Protein AF-A0A821C4Y1-F1 (afdb_monomer_lite)

Sequence (99 aa):
MIYSVDKRVKSLLVFIGVVIIFILVTLALAAATLSVVVNLLKNTTTHNLFLGSQYAESIKISDVMMHLNELQNIATNANGTRAINTLGFNRTLDYINNY

Secondary structure (DSSP, 8-state):
------HHHHHHHHHHHHHHHHHHHHHHHHHHHHHHHHHHHHHHSS-------HHHHS--HHHHHHHHHHHHHHHHTTTT---TTSHHHHHHHHHHHT-

Foldseek 3Di:
DDDDDDPVNVVVVVVVVVVVVVVVVVVVVVVVVVVVVVVVVVVVPDDPPPPDDVVVVPDDVVVVVVLVVVLQVLCVVFVNDCDPPGSSVVVNVVVVVVD

Radius of gyration: 29.31 Å; chains: 1; bounding box: 67×34×73 Å

pLDDT: mean 84.79, std 15.81, range [41.59, 98.25]

Structure (mmCIF, N/CA/C/O backbone):
data_AF-A0A821C4Y1-F1
#
_entry.id   AF-A0A821C4Y1-F1
#
loop_
_atom_site.group_PDB
_atom_site.id
_atom_site.type_symbol
_atom_site.label_atom_id
_atom_site.label_alt_id
_atom_site.label_comp_id
_atom_site.label_asym_id
_atom_site.label_entity_id
_atom_site.label_seq_id
_atom_site.pdbx_PDB_ins_code
_atom_site.Cartn_x
_atom_site.Cartn_y
_atom_site.Cartn_z
_atom_site.occupancy
_atom_site.B_iso_or_equiv
_atom_site.auth_seq_id
_atom_site.auth_comp_id
_atom_site.auth_asym_id
_atom_site.auth_atom_id
_atom_site.pdbx_PDB_model_num
ATOM 1 N N . MET A 1 1 ? 43.976 2.381 -52.271 1.00 41.59 1 MET A N 1
ATOM 2 C CA . MET A 1 1 ? 43.733 1.014 -51.763 1.00 41.59 1 MET A CA 1
ATOM 3 C C . MET A 1 1 ? 42.499 1.077 -50.870 1.00 41.59 1 MET A C 1
ATOM 5 O O . MET A 1 1 ? 42.584 1.600 -49.769 1.00 41.59 1 MET A O 1
ATOM 9 N N . ILE A 1 2 ? 41.325 0.716 -51.396 1.00 48.59 2 ILE A N 1
ATOM 10 C CA . ILE A 1 2 ? 40.050 0.831 -50.667 1.00 48.59 2 ILE A CA 1
ATOM 11 C C . ILE A 1 2 ? 39.914 -0.427 -49.805 1.00 48.59 2 ILE A C 1
ATOM 13 O O . ILE A 1 2 ? 39.793 -1.527 -50.339 1.00 48.59 2 ILE A O 1
ATOM 17 N N . TYR A 1 3 ? 39.996 -0.276 -48.483 1.00 61.09 3 TYR A N 1
ATOM 18 C CA . TYR A 1 3 ? 39.815 -1.382 -47.544 1.00 61.09 3 TYR A CA 1
ATOM 19 C C . TYR A 1 3 ? 38.367 -1.883 -47.613 1.00 61.09 3 TYR A C 1
ATOM 21 O O . TYR A 1 3 ? 37.439 -1.219 -47.150 1.00 61.09 3 TYR A O 1
ATOM 29 N N . SER A 1 4 ? 38.167 -3.067 -48.193 1.00 67.88 4 SER A N 1
ATOM 30 C CA . SER A 1 4 ? 36.899 -3.787 -48.090 1.00 67.88 4 SER A CA 1
ATOM 31 C C . SER A 1 4 ? 36.828 -4.425 -46.705 1.00 67.88 4 SER A C 1
ATOM 33 O O . SER A 1 4 ? 37.515 -5.404 -46.422 1.00 67.88 4 SER A O 1
ATOM 35 N N 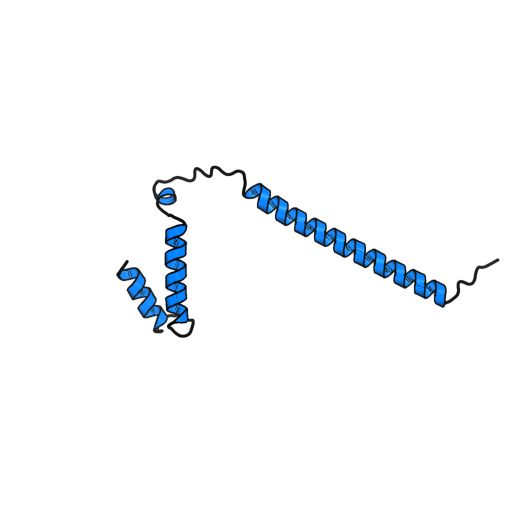. VAL A 1 5 ? 36.052 -3.822 -45.807 1.00 70.56 5 VAL A N 1
ATOM 36 C CA . VAL A 1 5 ? 35.833 -4.363 -44.461 1.00 70.56 5 VAL A CA 1
ATOM 37 C C . VAL A 1 5 ? 34.891 -5.563 -44.558 1.00 70.56 5 VAL A C 1
ATOM 39 O O . VAL A 1 5 ? 33.766 -5.429 -45.051 1.00 70.56 5 VAL A O 1
ATOM 42 N N . ASP A 1 6 ? 35.347 -6.716 -44.066 1.00 83.31 6 ASP A N 1
ATOM 43 C CA . ASP A 1 6 ? 34.592 -7.970 -44.032 1.00 83.31 6 ASP A CA 1
ATOM 44 C C . ASP A 1 6 ? 33.237 -7.782 -43.319 1.00 83.31 6 ASP A C 1
ATOM 46 O O . ASP A 1 6 ? 33.123 -7.083 -42.305 1.00 83.31 6 ASP A O 1
ATOM 50 N N . LYS A 1 7 ? 32.187 -8.423 -43.841 1.00 79.69 7 LYS A N 1
ATOM 51 C CA . LYS A 1 7 ? 30.829 -8.405 -43.277 1.00 79.69 7 LYS A CA 1
ATOM 52 C C . LYS A 1 7 ? 30.815 -8.833 -41.802 1.00 79.69 7 LYS A C 1
ATOM 54 O O . LYS A 1 7 ? 30.027 -8.294 -41.024 1.00 79.69 7 LYS A O 1
ATOM 59 N N . ARG A 1 8 ? 31.714 -9.739 -41.401 1.00 81.06 8 ARG A N 1
ATOM 60 C CA . ARG A 1 8 ? 31.886 -10.171 -40.003 1.00 81.06 8 ARG A CA 1
ATOM 61 C C . ARG A 1 8 ? 32.404 -9.045 -39.107 1.00 81.06 8 ARG A C 1
ATOM 63 O O . ARG A 1 8 ? 31.893 -8.857 -38.007 1.00 81.06 8 ARG A O 1
ATOM 70 N N . VAL A 1 9 ? 33.350 -8.247 -39.602 1.00 84.88 9 VAL A N 1
ATOM 71 C CA . VAL A 1 9 ? 33.922 -7.104 -38.871 1.00 84.88 9 VAL A CA 1
ATOM 72 C C . VAL A 1 9 ? 32.892 -5.981 -38.724 1.00 84.88 9 VAL A C 1
ATOM 74 O O . VAL A 1 9 ? 32.754 -5.413 -37.644 1.00 84.88 9 VAL A O 1
ATOM 77 N N . LYS A 1 10 ? 32.090 -5.711 -39.764 1.00 84.38 10 LYS A N 1
ATOM 78 C CA . LYS A 1 10 ? 30.985 -4.735 -39.683 1.00 84.38 10 LYS A CA 1
ATOM 79 C C . LYS A 1 10 ? 29.943 -5.130 -38.633 1.00 84.38 10 LYS A C 1
ATOM 81 O O . LYS A 1 10 ? 29.518 -4.287 -37.851 1.00 84.38 10 LYS A O 1
ATOM 86 N N . SER A 1 11 ? 29.570 -6.410 -38.585 1.00 84.00 11 SER A N 1
ATOM 87 C CA . SER A 1 11 ? 28.625 -6.924 -37.585 1.00 84.00 11 SER A CA 1
ATOM 88 C C . SER A 1 11 ? 29.172 -6.825 -36.157 1.00 84.00 11 SER A C 1
ATOM 90 O O . SER A 1 11 ? 28.419 -6.500 -35.241 1.00 84.00 11 SER A O 1
ATOM 92 N N . LEU A 1 12 ? 30.472 -7.073 -35.964 1.00 88.38 12 LEU A N 1
ATOM 93 C CA . LEU A 1 12 ? 31.133 -6.953 -34.663 1.00 88.38 12 LEU A CA 1
ATOM 94 C C . LEU A 1 12 ? 31.109 -5.505 -34.148 1.00 88.38 12 LEU A C 1
ATOM 96 O O . LEU A 1 12 ? 30.778 -5.267 -32.990 1.00 88.38 12 LEU A O 1
ATOM 100 N N . LEU A 1 13 ? 31.409 -4.534 -35.015 1.00 88.31 13 LEU A N 1
ATOM 101 C CA . LEU A 1 13 ? 31.411 -3.113 -34.653 1.00 88.31 13 LEU A CA 1
ATOM 102 C C . LEU A 1 13 ? 30.018 -2.610 -34.256 1.00 88.31 13 LEU A C 1
ATOM 104 O O . LEU A 1 13 ? 29.894 -1.865 -33.286 1.00 88.31 13 LEU A O 1
ATOM 108 N N . VAL A 1 14 ? 28.968 -3.051 -34.957 1.00 89.69 14 VAL A N 1
ATOM 109 C CA . VAL A 1 14 ? 27.579 -2.717 -34.599 1.00 89.69 14 VAL A CA 1
ATOM 110 C C . VAL A 1 14 ? 27.219 -3.293 -33.231 1.00 89.69 14 VAL A C 1
ATOM 112 O O . VAL A 1 14 ? 26.662 -2.583 -32.399 1.00 89.69 14 V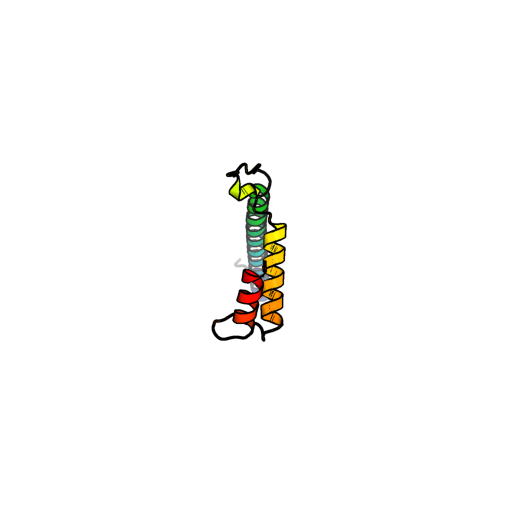AL A O 1
ATOM 115 N N . PHE A 1 15 ? 27.580 -4.550 -32.968 1.00 92.06 15 PHE A N 1
ATOM 116 C CA . PHE A 1 15 ? 27.314 -5.187 -31.680 1.00 92.06 15 PHE A CA 1
ATOM 117 C C . PHE A 1 15 ? 28.010 -4.457 -30.523 1.00 92.06 15 PHE A C 1
ATOM 119 O O . PHE A 1 15 ? 27.369 -4.133 -29.525 1.00 92.06 15 PHE A O 1
ATOM 126 N N . ILE A 1 16 ? 29.294 -4.122 -30.685 1.00 92.69 16 ILE A N 1
ATOM 127 C CA . ILE A 1 16 ? 30.055 -3.343 -29.698 1.00 92.69 16 ILE A CA 1
ATOM 128 C C . ILE A 1 16 ? 29.389 -1.983 -29.457 1.00 92.69 16 ILE A C 1
ATOM 130 O O . ILE A 1 16 ? 29.214 -1.582 -28.308 1.00 92.69 16 ILE A O 1
ATOM 134 N N . GLY A 1 17 ? 28.960 -1.299 -30.522 1.00 92.81 17 GLY A N 1
ATOM 135 C CA . GLY A 1 17 ? 28.256 -0.022 -30.413 1.00 92.81 17 GLY A CA 1
ATOM 136 C C . GLY A 1 17 ? 26.971 -0.120 -29.587 1.00 92.81 17 GLY A C 1
ATOM 137 O O . GLY A 1 17 ? 26.748 0.700 -28.699 1.00 92.81 17 GLY A O 1
ATOM 138 N N . VAL A 1 18 ? 26.156 -1.152 -29.820 1.00 94.38 18 VAL A N 1
ATOM 139 C CA . VAL A 1 18 ? 24.911 -1.375 -29.065 1.00 94.38 18 VAL A CA 1
ATOM 140 C C . VAL A 1 18 ? 25.195 -1.655 -27.590 1.00 94.38 18 VAL A C 1
ATOM 142 O O . VAL A 1 18 ? 24.531 -1.083 -26.727 1.00 94.38 18 VAL A O 1
ATOM 145 N N . VAL A 1 19 ? 26.202 -2.478 -27.285 1.00 95.81 19 VAL A N 1
ATOM 146 C CA . VAL A 1 19 ? 26.590 -2.786 -25.898 1.00 95.81 19 VAL A CA 1
ATOM 147 C C . VAL A 1 19 ? 27.041 -1.524 -25.160 1.00 95.81 19 VAL A C 1
ATOM 149 O O . VAL A 1 19 ? 26.607 -1.289 -24.034 1.00 95.81 19 VAL A O 1
ATOM 152 N N . ILE A 1 20 ? 27.849 -0.675 -25.801 1.00 95.81 20 ILE A N 1
ATOM 153 C CA . ILE A 1 20 ? 28.307 0.591 -25.210 1.00 95.81 20 ILE A CA 1
ATOM 154 C C . ILE A 1 20 ? 27.121 1.514 -24.910 1.00 95.81 20 ILE A C 1
ATOM 156 O O . ILE A 1 20 ? 27.038 2.063 -23.812 1.00 95.81 20 ILE A O 1
ATOM 160 N N . ILE A 1 21 ? 26.180 1.657 -25.848 1.00 96.00 21 ILE A N 1
ATOM 161 C CA . ILE A 1 21 ? 24.981 2.483 -25.646 1.00 96.00 21 ILE A CA 1
ATOM 162 C C . ILE A 1 21 ? 24.161 1.960 -24.463 1.00 96.00 21 ILE A C 1
ATOM 164 O O . ILE A 1 21 ? 23.734 2.746 -23.620 1.00 96.00 21 ILE A O 1
ATOM 168 N N . PHE A 1 22 ? 23.978 0.642 -24.361 1.00 95.50 22 PHE A N 1
ATOM 169 C CA . PHE A 1 22 ? 23.211 0.042 -23.272 1.00 95.50 22 PHE A CA 1
ATOM 170 C C . PHE A 1 22 ? 23.846 0.325 -21.904 1.00 95.50 22 PHE A C 1
ATOM 172 O O . PHE A 1 22 ? 23.152 0.742 -20.979 1.00 95.50 22 PHE A O 1
ATOM 179 N N . ILE A 1 23 ? 25.175 0.196 -21.803 1.00 96.38 23 ILE A N 1
ATOM 180 C CA . ILE A 1 23 ? 25.934 0.513 -20.583 1.00 96.38 23 ILE A CA 1
ATOM 181 C C . ILE A 1 23 ? 25.760 1.988 -20.198 1.00 96.38 23 ILE A C 1
ATOM 183 O O . ILE A 1 23 ? 25.502 2.288 -19.031 1.00 96.38 23 ILE A O 1
ATOM 187 N N . LEU A 1 24 ? 25.856 2.909 -21.163 1.00 95.94 24 LEU A N 1
ATOM 188 C CA . LEU A 1 24 ? 25.684 4.342 -20.907 1.00 95.94 24 LEU A CA 1
ATOM 189 C C 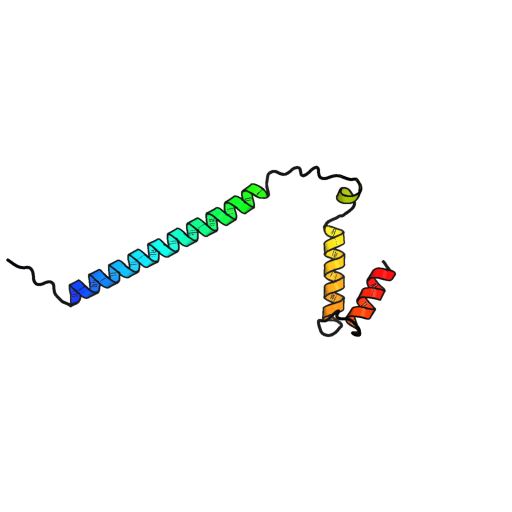. LEU A 1 24 ? 24.275 4.671 -20.397 1.00 95.94 24 LEU A C 1
ATOM 191 O O . LEU A 1 24 ? 24.134 5.445 -19.451 1.00 95.94 24 LEU A O 1
ATOM 195 N N . VAL A 1 25 ? 23.241 4.053 -20.976 1.00 96.31 25 VAL A N 1
ATOM 196 C CA . VAL A 1 25 ? 21.850 4.236 -20.537 1.00 96.31 25 VAL A CA 1
ATOM 197 C C . VAL A 1 25 ? 21.652 3.717 -19.114 1.00 96.31 25 VAL A C 1
ATOM 199 O O . VAL A 1 25 ? 21.082 4.422 -18.281 1.00 96.31 25 VAL A O 1
ATOM 202 N N . THR A 1 26 ? 22.147 2.515 -18.804 1.00 95.00 26 THR A N 1
ATOM 203 C CA . THR A 1 26 ? 22.030 1.948 -17.453 1.00 95.00 26 THR A CA 1
ATOM 204 C C . THR A 1 26 ? 22.760 2.805 -16.420 1.00 95.00 26 THR A C 1
ATOM 206 O O . THR A 1 26 ? 22.219 3.055 -15.344 1.00 95.00 26 THR A O 1
ATOM 209 N N . LEU A 1 27 ? 23.953 3.309 -16.750 1.00 95.12 27 LEU A N 1
ATOM 210 C CA . LEU A 1 27 ? 24.730 4.162 -15.853 1.00 95.12 27 LEU A CA 1
ATOM 211 C C . LEU A 1 27 ? 24.032 5.502 -15.584 1.00 95.12 27 LEU A C 1
ATOM 213 O O . LEU A 1 27 ? 23.941 5.923 -14.430 1.00 95.12 27 LEU A O 1
ATOM 217 N N . ALA A 1 28 ? 23.498 6.150 -16.624 1.00 95.50 28 ALA A N 1
ATOM 218 C CA . ALA A 1 28 ? 22.754 7.399 -16.485 1.00 95.50 28 ALA A CA 1
ATOM 219 C C . ALA A 1 28 ? 21.490 7.216 -15.631 1.00 95.50 28 ALA A C 1
ATOM 221 O O . ALA A 1 28 ? 21.211 8.032 -14.751 1.00 95.50 28 ALA A O 1
ATOM 222 N N . LEU A 1 29 ? 20.757 6.117 -15.844 1.00 93.19 29 LEU A N 1
ATOM 223 C CA . LEU A 1 29 ? 19.565 5.799 -15.063 1.00 93.19 29 LEU A CA 1
ATOM 224 C C . LEU A 1 29 ? 19.910 5.525 -13.593 1.00 93.19 29 LEU A C 1
ATOM 226 O O . LEU A 1 29 ? 19.267 6.080 -12.703 1.00 93.19 29 LEU A O 1
ATOM 230 N N . ALA A 1 30 ? 20.959 4.741 -13.329 1.00 93.25 30 ALA A N 1
ATOM 231 C CA . ALA A 1 30 ? 21.435 4.476 -11.974 1.00 93.25 30 ALA A CA 1
ATOM 232 C C . ALA A 1 30 ? 21.831 5.776 -11.252 1.00 93.25 30 ALA A C 1
ATOM 234 O O . ALA A 1 30 ? 21.380 6.020 -10.132 1.00 93.25 30 ALA A O 1
ATOM 235 N N . ALA A 1 31 ? 22.588 6.659 -11.912 1.00 93.00 31 ALA A N 1
ATOM 236 C CA . ALA A 1 31 ? 22.967 7.958 -11.359 1.00 93.00 31 ALA A CA 1
ATOM 237 C C . ALA A 1 31 ? 21.748 8.848 -11.055 1.00 93.00 31 ALA A C 1
ATOM 239 O O . ALA A 1 31 ? 21.688 9.460 -9.987 1.00 93.00 31 ALA A O 1
ATOM 240 N N . ALA A 1 32 ? 20.750 8.880 -11.946 1.00 91.88 32 ALA A N 1
ATOM 241 C CA . ALA A 1 32 ? 19.511 9.623 -11.724 1.00 91.88 32 ALA A CA 1
ATOM 242 C C . ALA A 1 32 ? 18.728 9.078 -10.519 1.00 91.88 32 ALA A C 1
ATOM 244 O O . ALA A 1 32 ? 18.323 9.849 -9.648 1.00 91.88 32 ALA A O 1
ATOM 245 N N . THR A 1 33 ? 18.572 7.753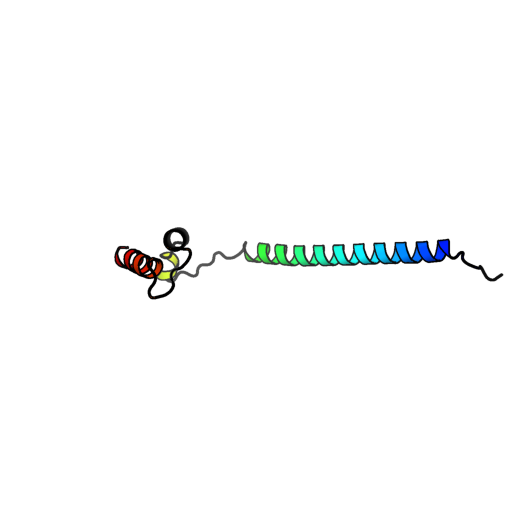 -10.412 1.00 91.06 33 THR A N 1
ATOM 246 C CA . THR A 1 33 ? 17.890 7.134 -9.262 1.00 91.06 33 THR A CA 1
ATOM 247 C C . THR A 1 33 ? 18.629 7.382 -7.950 1.00 91.06 33 THR A C 1
ATOM 249 O O . THR A 1 33 ? 17.998 7.716 -6.949 1.00 91.06 33 THR A O 1
ATOM 252 N N . LEU A 1 34 ? 19.964 7.315 -7.955 1.00 89.81 34 LEU A N 1
ATOM 253 C CA . LEU A 1 34 ? 20.774 7.608 -6.778 1.00 89.81 34 LEU A CA 1
ATOM 254 C C . LEU A 1 34 ? 20.654 9.081 -6.373 1.00 89.81 34 LEU A C 1
ATOM 256 O O . LEU A 1 34 ? 20.512 9.374 -5.192 1.00 89.81 34 LEU A O 1
ATOM 260 N N . SER A 1 35 ? 20.646 10.007 -7.336 1.00 88.75 35 SER A N 1
ATOM 261 C CA . SER A 1 35 ? 20.455 11.439 -7.074 1.00 88.75 35 SER A CA 1
ATOM 262 C C . SER A 1 35 ? 19.099 11.731 -6.427 1.00 88.75 35 SER A C 1
ATOM 264 O O . SER A 1 35 ? 19.038 12.487 -5.457 1.00 88.75 35 SER A O 1
ATOM 266 N N . VAL A 1 36 ? 18.025 11.091 -6.900 1.00 89.19 36 VAL A N 1
ATOM 267 C CA . VAL A 1 36 ? 16.690 11.209 -6.295 1.00 89.19 36 VAL A CA 1
ATOM 268 C C . VAL A 1 36 ? 16.692 10.673 -4.861 1.00 89.19 36 VAL A C 1
ATOM 270 O O . VAL A 1 36 ? 16.208 11.356 -3.960 1.00 89.19 36 VAL A O 1
ATOM 273 N N . VAL A 1 37 ? 17.288 9.501 -4.622 1.00 84.38 37 VAL A N 1
ATOM 274 C CA . VAL A 1 37 ? 17.382 8.898 -3.280 1.00 84.38 37 VAL A CA 1
ATOM 275 C C . VAL A 1 37 ? 18.223 9.756 -2.329 1.00 84.38 37 VAL A C 1
ATOM 277 O O . VAL A 1 37 ? 17.827 9.965 -1.186 1.00 84.38 37 VAL A O 1
ATOM 280 N N . VAL A 1 38 ? 19.346 10.313 -2.790 1.00 82.69 38 VAL A N 1
ATOM 281 C CA . VAL A 1 38 ? 20.196 11.210 -1.990 1.00 82.69 38 VAL A CA 1
ATOM 282 C C . VAL A 1 38 ? 19.477 12.521 -1.672 1.00 82.69 38 VAL A C 1
ATOM 284 O O . VAL A 1 38 ? 19.570 12.998 -0.544 1.00 82.69 38 VAL A O 1
ATOM 287 N N . ASN A 1 39 ? 18.728 13.095 -2.618 1.00 77.81 39 ASN A N 1
ATOM 288 C CA . ASN A 1 39 ? 17.934 14.300 -2.363 1.00 77.81 39 ASN A CA 1
ATOM 289 C C . ASN A 1 39 ? 16.788 14.040 -1.377 1.00 77.81 39 ASN A C 1
ATOM 291 O O . ASN A 1 39 ? 16.540 14.873 -0.506 1.00 77.81 39 ASN A O 1
ATOM 295 N N . LEU A 1 40 ? 16.129 12.881 -1.465 1.00 70.88 40 LEU A N 1
ATOM 296 C CA . LEU A 1 40 ? 15.143 12.447 -0.473 1.00 70.88 40 LEU A CA 1
ATOM 297 C C . LEU A 1 40 ? 15.786 12.302 0.911 1.00 70.88 40 LEU A C 1
ATOM 299 O O . LEU A 1 40 ? 15.269 12.853 1.879 1.00 70.88 40 LEU A O 1
ATOM 303 N N . LEU A 1 41 ? 16.953 11.651 0.990 1.00 71.12 41 LEU A N 1
ATOM 304 C CA . LEU A 1 41 ? 17.677 11.455 2.245 1.00 71.12 41 LEU A CA 1
ATOM 305 C C . LEU A 1 41 ? 18.157 12.782 2.857 1.00 71.12 41 LEU A C 1
ATOM 307 O O . LEU A 1 41 ? 18.074 12.983 4.066 1.00 71.12 41 LEU A O 1
ATOM 311 N N . LYS A 1 42 ? 18.633 13.713 2.024 1.00 66.94 42 LYS A N 1
ATOM 312 C CA . LYS A 1 42 ? 19.072 15.048 2.449 1.00 66.94 42 LYS A CA 1
ATOM 313 C C . LYS A 1 42 ? 17.911 15.890 2.982 1.00 66.94 42 LYS A C 1
ATOM 315 O O . LYS A 1 42 ? 18.105 16.638 3.936 1.00 66.94 42 LYS A O 1
ATOM 320 N N . ASN A 1 43 ? 16.711 15.733 2.423 1.00 58.53 43 ASN A N 1
ATOM 321 C CA . ASN A 1 43 ? 15.507 16.388 2.934 1.00 58.53 43 ASN A CA 1
ATOM 322 C C . ASN A 1 43 ? 14.983 15.760 4.238 1.00 58.53 43 ASN A C 1
ATOM 324 O O . ASN A 1 43 ? 14.284 16.439 4.985 1.00 58.53 43 ASN A O 1
ATOM 328 N N . THR A 1 44 ? 15.341 14.512 4.561 1.00 54.34 44 THR A N 1
ATOM 329 C CA . THR A 1 44 ? 14.956 13.871 5.833 1.00 54.34 44 THR A CA 1
ATOM 330 C C . THR A 1 44 ? 15.859 14.191 7.031 1.00 54.34 44 THR A C 1
ATOM 332 O O . THR A 1 44 ? 15.467 13.874 8.150 1.00 54.34 44 THR A O 1
ATOM 335 N N . THR A 1 45 ? 17.017 14.846 6.861 1.00 56.50 45 THR A N 1
ATOM 336 C CA . THR A 1 45 ? 17.990 15.032 7.970 1.00 56.50 45 THR A CA 1
ATOM 337 C C . THR A 1 45 ? 18.148 16.475 8.468 1.00 56.50 45 THR A C 1
ATOM 339 O O . THR A 1 45 ? 18.995 16.743 9.315 1.00 56.50 45 THR A O 1
ATOM 342 N N . THR A 1 46 ? 17.304 17.419 8.043 1.00 48.84 46 THR A N 1
ATOM 343 C CA . THR A 1 46 ? 17.339 18.777 8.618 1.00 48.84 46 THR A CA 1
ATOM 344 C C . THR A 1 46 ? 15.964 19.420 8.673 1.00 48.84 46 THR A C 1
ATOM 346 O O . THR A 1 46 ? 15.716 20.463 8.084 1.00 48.84 46 THR A O 1
ATOM 349 N N . HIS A 1 47 ? 15.063 18.827 9.444 1.00 45.97 47 HIS A N 1
ATOM 350 C CA . HIS A 1 47 ? 14.017 19.615 10.073 1.00 45.97 47 HIS A CA 1
ATOM 351 C C . HIS A 1 47 ? 13.876 19.169 11.524 1.00 45.97 47 HIS A C 1
ATOM 353 O O . HIS A 1 47 ? 13.180 18.207 11.832 1.00 45.97 47 HIS A O 1
ATOM 359 N N . ASN A 1 48 ? 14.485 19.937 12.430 1.00 48.81 48 ASN A N 1
ATOM 360 C CA . ASN A 1 48 ? 13.843 20.193 13.715 1.00 48.81 48 ASN A CA 1
ATOM 361 C C . ASN A 1 48 ? 12.544 20.924 13.380 1.00 48.81 48 ASN A C 1
ATOM 363 O O . ASN A 1 48 ? 12.496 22.149 13.280 1.00 48.81 48 ASN A O 1
ATOM 367 N N . LEU A 1 49 ? 11.530 20.137 13.042 1.00 49.84 49 LEU A N 1
ATOM 368 C CA . LEU A 1 49 ? 10.235 20.598 12.607 1.00 49.84 49 LEU A CA 1
ATOM 369 C C . LEU A 1 49 ? 9.501 21.041 13.876 1.00 49.84 49 LEU A C 1
ATOM 371 O O . LEU A 1 49 ? 8.681 20.310 14.419 1.00 49.84 49 LEU A O 1
ATOM 375 N N . PHE A 1 50 ? 9.835 22.224 14.396 1.00 55.03 50 PHE A N 1
ATOM 376 C CA . PHE A 1 50 ? 8.952 22.901 15.337 1.00 55.03 50 PHE A CA 1
ATOM 377 C C . PHE A 1 50 ? 7.725 23.354 14.542 1.00 55.03 50 PHE A C 1
ATOM 379 O O . PHE A 1 50 ? 7.663 24.468 14.030 1.00 55.03 50 PHE A O 1
ATOM 386 N N . LEU A 1 51 ? 6.784 22.429 14.356 1.00 57.28 51 LEU A N 1
ATOM 387 C CA . LEU A 1 51 ? 5.461 22.685 13.787 1.00 57.28 51 LEU A CA 1
ATOM 388 C C . LEU A 1 51 ? 4.383 22.788 14.884 1.00 57.28 51 LEU A C 1
ATOM 390 O O . LEU A 1 51 ? 3.189 22.696 14.602 1.00 57.28 51 LEU A O 1
ATOM 394 N N . GLY A 1 52 ? 4.793 22.959 16.142 1.00 53.97 52 GLY A N 1
ATOM 395 C CA . GLY A 1 52 ? 3.938 22.814 17.311 1.00 53.97 52 GLY A CA 1
ATOM 396 C C . GLY A 1 52 ? 2.929 23.945 17.482 1.00 53.97 52 GLY A C 1
ATOM 397 O O . GLY A 1 52 ? 3.146 24.881 18.245 1.00 53.97 52 GLY A O 1
ATOM 398 N N . SER A 1 53 ? 1.758 23.815 16.859 1.00 64.44 53 SER A N 1
ATOM 399 C CA . SER A 1 53 ? 0.557 24.059 17.660 1.00 64.44 53 SER A CA 1
ATOM 400 C C . SER A 1 53 ? 0.447 22.911 18.670 1.00 64.44 53 SER A C 1
ATOM 402 O O . SER A 1 53 ? 0.798 21.778 18.338 1.00 64.44 53 SER A O 1
ATOM 404 N N . GLN A 1 54 ? -0.069 23.170 19.874 1.00 62.03 54 GLN A N 1
ATOM 405 C CA . GLN A 1 54 ? -0.336 22.143 20.899 1.00 62.03 54 GLN A CA 1
ATOM 406 C C . GLN A 1 54 ? -1.059 20.888 20.358 1.00 62.03 54 GLN A C 1
ATOM 408 O O . GLN A 1 54 ? -0.938 19.803 20.917 1.00 62.03 54 GLN A O 1
ATOM 413 N N . TYR A 1 55 ? -1.801 21.034 19.255 1.00 61.97 55 TYR A N 1
ATOM 414 C CA . TYR A 1 55 ? -2.549 19.968 18.594 1.00 61.97 55 TYR A CA 1
ATOM 415 C C . TYR A 1 55 ? -1.698 19.083 17.677 1.00 61.97 55 TYR A C 1
ATOM 417 O O . TYR A 1 55 ? -2.051 17.936 17.447 1.00 61.97 55 TYR A O 1
ATOM 425 N N . ALA A 1 56 ? -0.596 19.596 17.125 1.00 65.69 56 ALA A N 1
ATOM 426 C CA . ALA A 1 56 ? 0.307 18.801 16.295 1.00 65.69 56 ALA A CA 1
ATOM 427 C C . ALA A 1 56 ? 1.255 17.958 17.160 1.00 65.69 56 ALA A C 1
ATOM 429 O O . ALA A 1 56 ? 1.571 16.829 16.801 1.00 65.69 56 ALA A O 1
ATOM 430 N N . GLU A 1 57 ? 1.660 18.480 18.321 1.00 66.56 57 GLU A N 1
ATOM 431 C CA . GLU A 1 57 ? 2.489 17.749 19.289 1.00 66.56 57 GLU A CA 1
ATOM 432 C C . GLU A 1 57 ? 1.720 16.628 20.006 1.00 66.56 57 GLU A C 1
ATOM 434 O O . GLU A 1 57 ? 2.321 15.639 20.426 1.00 66.56 57 GLU A O 1
ATOM 439 N N . SER A 1 58 ? 0.393 16.745 20.129 1.00 76.31 58 SER A N 1
ATOM 440 C CA . SER A 1 58 ? -0.441 15.707 20.742 1.00 76.31 58 SER A CA 1
ATOM 441 C C . SER A 1 58 ? -0.738 14.526 19.812 1.00 76.31 58 SER A C 1
ATOM 443 O O . SER A 1 58 ? -1.078 13.447 20.299 1.00 76.31 58 SER A O 1
ATOM 445 N N . ILE A 1 59 ? -0.584 14.687 18.492 1.00 81.69 59 ILE A N 1
ATOM 446 C CA . ILE A 1 59 ? -0.789 13.601 17.528 1.00 81.69 59 ILE A CA 1
ATOM 447 C C . ILE A 1 59 ? 0.486 12.761 17.456 1.00 81.69 59 ILE A C 1
ATOM 449 O O . ILE A 1 59 ? 1.440 13.075 16.742 1.00 81.69 59 ILE A O 1
ATOM 453 N N . LYS A 1 60 ? 0.497 11.646 18.185 1.00 88.56 60 LYS A N 1
ATOM 454 C CA . LYS A 1 60 ? 1.596 10.683 18.120 1.00 88.56 60 LYS A CA 1
ATOM 455 C C . LYS A 1 60 ? 1.429 9.788 16.901 1.00 88.56 60 LYS A C 1
ATOM 457 O O . LYS A 1 60 ? 0.408 9.125 16.730 1.00 88.56 60 LYS A O 1
ATOM 462 N N . ILE A 1 61 ? 2.474 9.697 16.080 1.00 87.88 61 ILE A N 1
ATOM 463 C CA . ILE A 1 61 ? 2.475 8.815 14.904 1.00 87.88 61 ILE A CA 1
ATOM 464 C C . ILE A 1 61 ? 2.255 7.339 15.277 1.00 87.88 61 ILE A C 1
ATOM 466 O O . ILE A 1 61 ? 1.647 6.599 14.508 1.00 87.88 61 ILE A O 1
ATOM 470 N N . SER A 1 62 ? 2.691 6.918 16.471 1.00 90.44 62 SER A N 1
ATOM 471 C CA . SER A 1 62 ? 2.430 5.578 17.014 1.00 90.44 62 SER A CA 1
ATOM 472 C C . SER A 1 62 ? 0.940 5.275 17.113 1.00 90.44 62 SER A C 1
ATOM 474 O O . SER A 1 62 ? 0.508 4.179 16.761 1.00 90.44 62 SER A O 1
ATOM 476 N N . ASP A 1 63 ? 0.160 6.259 17.549 1.00 91.31 63 ASP A N 1
ATOM 477 C CA . ASP A 1 63 ? -1.265 6.104 17.816 1.00 91.31 63 ASP A CA 1
ATOM 478 C C . ASP A 1 63 ? -2.017 6.046 16.484 1.00 91.31 63 ASP A C 1
ATOM 480 O O . ASP A 1 63 ? -2.848 5.167 16.266 1.00 91.31 63 ASP A O 1
ATOM 484 N N . VAL A 1 64 ? -1.619 6.887 15.522 1.00 93.25 64 VAL A N 1
ATOM 485 C CA . VAL A 1 64 ? -2.125 6.827 14.142 1.00 93.25 64 VAL A CA 1
ATOM 486 C C . VAL A 1 64 ? -1.854 5.458 13.511 1.00 93.25 64 VAL A C 1
ATOM 488 O O . VAL A 1 64 ? -2.758 4.857 12.934 1.00 93.25 64 VAL A O 1
ATOM 491 N N . MET A 1 65 ? -0.634 4.930 13.635 1.00 95.81 65 MET A N 1
ATOM 492 C CA . MET A 1 65 ? -0.285 3.620 13.072 1.00 95.81 65 MET A CA 1
ATOM 493 C C . MET A 1 65 ? -1.049 2.472 13.737 1.00 95.81 65 MET A C 1
ATOM 495 O O . MET A 1 65 ? -1.470 1.544 13.047 1.00 95.81 65 MET A O 1
ATOM 499 N N . MET A 1 66 ? -1.270 2.549 15.051 1.00 95.94 66 MET A N 1
ATOM 500 C CA . MET A 1 66 ? -2.111 1.602 15.782 1.00 95.94 66 MET A CA 1
ATOM 501 C C . MET A 1 66 ? -3.546 1.598 15.236 1.00 95.94 66 MET A C 1
ATOM 503 O O . MET A 1 66 ? -4.065 0.531 14.908 1.00 95.94 66 MET A O 1
ATOM 507 N N . HIS A 1 67 ? -4.152 2.773 15.046 1.00 96.69 67 HIS A N 1
ATOM 508 C CA . HIS A 1 67 ? -5.484 2.893 14.449 1.00 96.69 67 HIS A CA 1
ATOM 509 C C . HIS A 1 67 ? -5.545 2.336 13.024 1.00 96.69 67 HIS A C 1
ATOM 511 O O . HIS A 1 67 ? -6.461 1.590 12.685 1.00 96.69 67 HIS A O 1
ATOM 517 N N . LEU A 1 68 ? -4.566 2.660 12.176 1.00 97.00 68 LEU A N 1
ATOM 518 C CA . LEU A 1 68 ? -4.519 2.155 10.801 1.00 97.00 68 LEU A CA 1
ATOM 519 C C . LEU A 1 68 ? -4.406 0.628 10.749 1.00 97.00 68 LEU A C 1
ATOM 521 O O . LEU A 1 68 ? -5.054 -0.002 9.912 1.0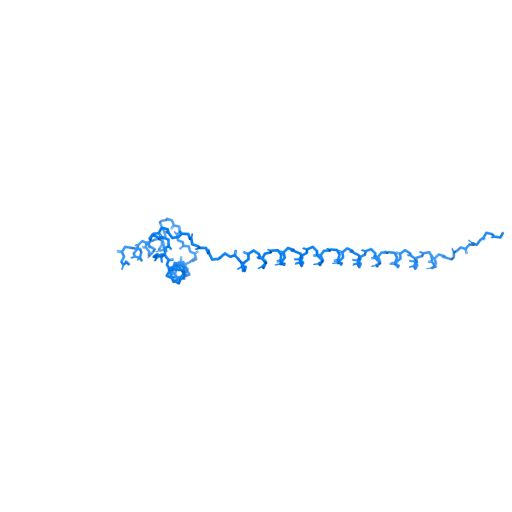0 97.00 68 LEU A O 1
ATOM 525 N N . ASN A 1 69 ? -3.626 0.038 11.656 1.00 98.06 69 ASN A N 1
ATOM 526 C CA . ASN A 1 69 ? -3.503 -1.410 11.763 1.00 98.06 69 ASN A CA 1
ATOM 527 C C . ASN A 1 69 ? -4.836 -2.059 12.161 1.00 98.06 69 ASN A C 1
ATOM 529 O O . ASN A 1 69 ? -5.245 -3.050 11.559 1.00 98.06 69 ASN A O 1
ATOM 533 N N . GLU A 1 70 ? -5.562 -1.467 13.109 1.00 97.62 70 GLU A N 1
ATOM 534 C CA . GLU A 1 70 ? -6.861 -1.996 13.526 1.00 97.62 70 GLU A CA 1
ATOM 535 C C . GLU A 1 70 ? -7.917 -1.883 12.420 1.00 97.62 70 GLU A C 1
ATOM 537 O O . GLU A 1 70 ? -8.637 -2.835 12.125 1.00 97.62 70 GLU A O 1
ATOM 542 N N . LEU A 1 71 ? -7.942 -0.761 11.700 1.00 97.88 71 LEU A N 1
ATOM 543 C CA . LEU A 1 71 ? -8.809 -0.591 10.535 1.00 97.88 71 LEU A CA 1
ATOM 544 C C . LEU A 1 71 ? -8.495 -1.601 9.419 1.00 97.88 71 LEU A C 1
ATOM 546 O O . LEU A 1 71 ? -9.408 -2.072 8.731 1.00 97.88 71 LEU A O 1
ATOM 550 N N . GLN A 1 72 ? -7.223 -1.956 9.237 1.00 97.94 72 GLN A N 1
ATOM 551 C CA . GLN A 1 72 ? -6.822 -3.009 8.310 1.00 97.94 72 GLN A CA 1
ATOM 552 C C . GLN A 1 72 ? -7.275 -4.391 8.798 1.00 97.94 72 GLN A C 1
ATOM 554 O O . GLN A 1 72 ? -7.810 -5.160 7.998 1.00 97.94 72 GLN A O 1
ATOM 559 N N . ASN A 1 73 ? -7.136 -4.697 10.091 1.00 97.94 73 ASN A N 1
ATOM 560 C CA . ASN A 1 73 ? -7.633 -5.942 10.684 1.00 97.94 73 ASN A CA 1
ATOM 561 C C . ASN A 1 73 ? -9.146 -6.090 10.495 1.00 97.94 73 ASN A C 1
ATOM 563 O O . ASN A 1 73 ? -9.621 -7.150 10.082 1.00 97.94 73 ASN A O 1
ATOM 567 N N . ILE A 1 74 ? -9.906 -5.015 10.722 1.00 98.25 74 ILE A N 1
ATOM 568 C CA . ILE A 1 74 ? -11.353 -4.979 10.488 1.00 98.25 74 ILE A CA 1
ATOM 569 C C . ILE A 1 74 ? -11.676 -5.315 9.031 1.00 98.25 74 ILE A C 1
ATOM 571 O O . ILE A 1 74 ? -12.544 -6.155 8.785 1.00 98.25 74 ILE A O 1
ATOM 575 N N . ALA A 1 75 ? -10.971 -4.701 8.073 1.00 97.88 75 ALA A N 1
ATOM 576 C CA . ALA A 1 75 ? -11.159 -4.979 6.653 1.00 97.88 75 ALA A CA 1
ATOM 577 C C . ALA A 1 75 ? -10.853 -6.450 6.331 1.00 97.88 75 ALA A C 1
ATOM 579 O O . ALA A 1 75 ? -11.679 -7.125 5.723 1.00 97.88 75 ALA A O 1
ATOM 580 N N . THR A 1 76 ? -9.713 -6.975 6.788 1.00 98.19 76 THR A N 1
ATOM 581 C CA . THR A 1 76 ? -9.303 -8.374 6.579 1.00 98.19 76 THR A CA 1
ATOM 582 C C . THR A 1 76 ? -10.349 -9.356 7.116 1.00 98.19 76 THR A C 1
ATOM 584 O O . THR A 1 76 ? -10.729 -10.296 6.421 1.00 98.19 76 THR A O 1
ATOM 587 N N . ASN A 1 77 ? -10.900 -9.087 8.302 1.00 96.94 77 ASN A N 1
ATOM 588 C CA . ASN A 1 77 ? -11.921 -9.916 8.950 1.00 96.94 77 ASN A CA 1
ATOM 589 C C . ASN A 1 77 ? -13.344 -9.714 8.390 1.00 96.94 77 ASN A C 1
ATOM 591 O O . ASN A 1 77 ? -14.290 -10.340 8.877 1.00 96.94 77 ASN A O 1
ATOM 595 N N . ALA A 1 78 ? -13.516 -8.817 7.415 1.00 96.81 78 ALA A N 1
ATOM 596 C CA . ALA A 1 78 ? -14.784 -8.485 6.767 1.00 96.81 78 ALA A CA 1
ATOM 597 C C . ALA A 1 78 ? -14.671 -8.543 5.232 1.00 96.81 78 ALA A C 1
ATOM 599 O O . ALA A 1 78 ? -15.172 -7.672 4.521 1.00 96.81 78 ALA A O 1
ATOM 600 N N . ASN A 1 79 ? -14.001 -9.578 4.718 1.00 95.44 79 ASN A N 1
ATOM 601 C CA . ASN A 1 79 ? -13.831 -9.849 3.284 1.00 95.44 79 ASN A CA 1
ATOM 602 C C . ASN A 1 79 ? -13.072 -8.745 2.520 1.00 95.44 79 ASN A C 1
ATOM 604 O O . ASN A 1 79 ? -13.318 -8.509 1.339 1.00 95.44 79 ASN A O 1
ATOM 608 N N . GLY A 1 80 ? -12.143 -8.061 3.185 1.00 96.31 80 GLY A N 1
ATOM 609 C CA . GLY A 1 80 ? -11.252 -7.072 2.580 1.00 96.31 80 GLY A CA 1
ATOM 610 C C . GLY A 1 80 ? -11.879 -5.700 2.327 1.00 96.31 80 GLY A C 1
ATOM 611 O O . GLY A 1 80 ? -11.274 -4.892 1.629 1.00 96.31 80 GLY A O 1
ATOM 612 N N . THR A 1 81 ? -13.067 -5.404 2.865 1.00 96.69 81 THR A N 1
ATOM 613 C CA . THR A 1 81 ? -13.767 -4.139 2.593 1.00 96.69 81 THR A CA 1
ATOM 614 C C . THR A 1 81 ? -14.268 -3.436 3.851 1.00 96.69 81 THR A C 1
ATOM 616 O O . THR A 1 81 ? -14.613 -4.061 4.851 1.00 96.69 81 THR 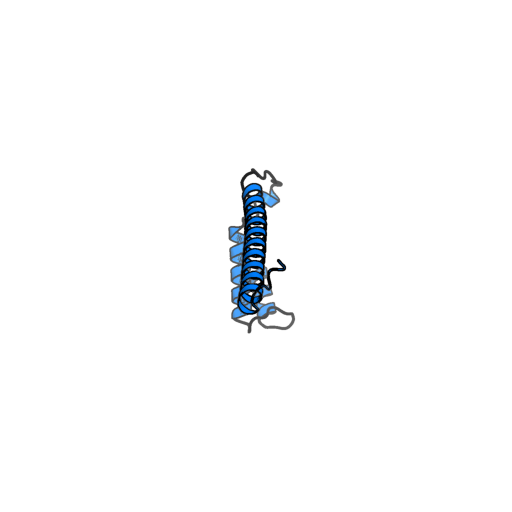A O 1
ATOM 619 N N . ARG A 1 82 ? -14.317 -2.102 3.778 1.00 96.62 82 ARG A N 1
ATOM 620 C CA . ARG A 1 82 ? -14.968 -1.201 4.747 1.00 96.62 82 ARG A CA 1
ATOM 621 C C . ARG A 1 82 ? -15.968 -0.265 4.058 1.00 96.62 82 ARG A C 1
ATOM 623 O O . ARG A 1 82 ? -16.267 0.812 4.562 1.00 96.62 82 ARG A O 1
ATOM 630 N N . ALA A 1 83 ? -16.441 -0.648 2.870 1.00 97.50 83 ALA A N 1
ATOM 631 C CA . ALA A 1 83 ? -17.428 0.121 2.120 1.00 97.50 83 ALA A CA 1
ATOM 632 C C . ALA A 1 83 ? -18.774 0.168 2.860 1.00 97.50 83 ALA A C 1
ATOM 634 O O . ALA A 1 83 ? -19.102 -0.746 3.615 1.00 97.50 83 ALA A O 1
ATOM 635 N N . ILE A 1 84 ? -19.568 1.212 2.625 1.00 96.38 84 ILE A N 1
ATOM 636 C CA . ILE A 1 84 ? -20.901 1.371 3.224 1.00 96.38 84 ILE A CA 1
ATOM 637 C C . ILE A 1 84 ? -21.773 0.119 3.037 1.00 96.38 84 ILE A C 1
ATOM 639 O O . ILE A 1 84 ? -21.655 -0.585 2.034 1.00 96.38 84 ILE A O 1
ATOM 643 N N . ASN A 1 85 ? -22.661 -0.148 3.998 1.00 95.69 85 ASN A N 1
ATOM 644 C CA . ASN A 1 85 ? -23.543 -1.327 4.020 1.00 95.69 85 ASN A CA 1
ATOM 645 C C . ASN A 1 85 ? -22.813 -2.685 4.054 1.00 95.69 85 ASN A C 1
ATOM 647 O O . ASN A 1 85 ? -23.399 -3.712 3.716 1.00 95.69 85 ASN A O 1
ATOM 651 N N . THR A 1 86 ? -21.546 -2.716 4.473 1.00 97.25 86 THR A N 1
ATOM 652 C CA . THR A 1 86 ? -20.801 -3.962 4.710 1.00 97.25 86 THR A CA 1
ATOM 653 C C . THR A 1 86 ? -20.548 -4.183 6.199 1.00 97.25 86 THR A C 1
ATOM 655 O O . THR A 1 86 ? -20.554 -3.246 6.999 1.00 97.25 86 THR A O 1
ATOM 658 N N . LEU A 1 87 ? -20.254 -5.430 6.576 1.00 96.62 87 LEU A N 1
ATOM 659 C CA . LEU A 1 87 ? -19.850 -5.776 7.941 1.00 96.62 87 LEU A CA 1
ATOM 660 C C . LEU A 1 87 ? -18.622 -4.974 8.406 1.00 96.62 87 LEU A C 1
ATOM 662 O O . LEU A 1 87 ? -18.555 -4.563 9.562 1.00 96.62 87 LEU A O 1
ATOM 666 N N . GLY A 1 88 ? -17.661 -4.730 7.509 1.00 97.38 88 GLY A N 1
ATOM 667 C CA . GLY A 1 88 ? -16.447 -3.978 7.825 1.00 97.38 88 GLY A CA 1
ATOM 668 C C . GLY A 1 88 ? -16.721 -2.507 8.121 1.00 97.38 88 GLY A C 1
ATOM 669 O O . GLY A 1 88 ? -16.052 -1.926 8.971 1.00 97.38 88 GLY A O 1
ATOM 670 N N . PHE A 1 89 ? -17.736 -1.913 7.487 1.00 98.06 89 PHE A N 1
ATOM 671 C CA . PHE A 1 89 ? -18.177 -0.555 7.805 1.00 98.06 89 PHE A CA 1
ATOM 672 C C . PHE A 1 89 ? -18.793 -0.467 9.203 1.00 98.06 89 PHE A C 1
ATOM 674 O O . PHE A 1 89 ? -18.360 0.372 9.986 1.00 98.06 89 PHE A O 1
ATOM 681 N N . ASN A 1 90 ? -19.710 -1.375 9.559 1.00 97.50 90 ASN A N 1
ATOM 682 C CA . ASN A 1 90 ? -20.301 -1.396 10.904 1.00 97.50 90 ASN A CA 1
ATOM 683 C C . ASN A 1 90 ? -19.228 -1.579 11.984 1.00 97.50 90 ASN A C 1
ATOM 685 O O . ASN A 1 90 ? -19.169 -0.799 12.923 1.00 97.50 90 ASN A O 1
ATOM 689 N N . ARG A 1 91 ? -18.298 -2.521 11.791 1.00 97.38 91 ARG A N 1
ATOM 690 C CA . ARG A 1 91 ? -17.171 -2.722 12.717 1.00 97.38 91 ARG A CA 1
ATOM 691 C C . ARG A 1 91 ? -16.236 -1.516 12.803 1.00 97.38 91 ARG A C 1
ATOM 693 O O . ARG A 1 91 ? -15.677 -1.253 13.860 1.00 97.38 91 ARG A O 1
ATOM 700 N N . THR A 1 92 ? -16.056 -0.782 11.704 1.00 97.62 92 THR A N 1
ATOM 701 C CA . THR A 1 92 ? -15.277 0.466 11.705 1.00 97.62 92 THR A CA 1
ATOM 702 C C . THR A 1 92 ? -15.968 1.542 12.537 1.00 97.62 92 THR A C 1
ATOM 704 O O . THR A 1 92 ? -15.300 2.232 13.300 1.00 97.62 92 THR A O 1
ATOM 707 N N . LEU A 1 93 ? -17.293 1.676 12.418 1.00 97.19 93 LEU A N 1
ATOM 708 C CA . LEU A 1 93 ? -18.066 2.590 13.259 1.00 97.19 93 LEU A CA 1
ATOM 709 C C . LEU A 1 93 ? -18.005 2.179 14.729 1.00 97.19 93 LEU A C 1
ATOM 711 O O . LEU A 1 93 ? -17.761 3.029 15.578 1.00 97.19 93 LEU A O 1
ATOM 715 N N . ASP A 1 94 ? -18.169 0.888 15.023 1.00 96.94 94 ASP A N 1
ATOM 716 C CA . ASP A 1 94 ? -18.071 0.367 16.387 1.00 96.94 94 ASP A CA 1
ATOM 717 C C . ASP A 1 94 ? -16.697 0.666 16.991 1.00 96.94 94 ASP A C 1
ATOM 719 O O . ASP A 1 94 ? -16.614 1.115 18.129 1.00 96.94 94 ASP A O 1
ATOM 723 N N . TYR A 1 95 ? -15.620 0.481 16.228 1.00 97.06 95 TYR A N 1
ATOM 724 C CA . TYR A 1 95 ? -14.271 0.806 16.679 1.00 97.06 95 TYR A CA 1
ATOM 725 C C . TYR A 1 95 ? -14.106 2.292 17.017 1.00 97.06 95 TYR A C 1
ATOM 727 O O . TYR A 1 95 ? -13.617 2.620 18.090 1.00 97.06 95 TYR A O 1
ATOM 735 N N . ILE A 1 96 ? -14.542 3.187 16.125 1.00 96.38 96 ILE A N 1
ATOM 736 C CA . ILE A 1 96 ? -14.391 4.638 16.309 1.00 96.38 96 ILE A CA 1
ATOM 737 C C . ILE A 1 96 ? -15.251 5.151 17.471 1.00 96.38 96 ILE A C 1
ATOM 739 O O . ILE A 1 96 ? -14.830 6.053 18.181 1.00 96.38 96 ILE A O 1
ATOM 743 N N . ASN A 1 97 ? -16.449 4.596 17.667 1.00 95.75 97 ASN A N 1
ATOM 744 C CA . ASN A 1 97 ? -17.372 5.048 18.711 1.00 95.75 97 ASN A CA 1
ATOM 745 C C . ASN A 1 97 ? -17.026 4.524 20.114 1.00 95.75 97 ASN A C 1
ATOM 747 O O . ASN A 1 97 ? -17.509 5.083 21.095 1.00 95.75 97 ASN A O 1
ATOM 751 N N . ASN A 1 98 ? -16.251 3.439 20.215 1.00 90.38 98 ASN A N 1
ATOM 752 C CA . ASN A 1 98 ? -15.858 2.823 21.490 1.00 90.38 98 ASN A CA 1
ATOM 753 C C . ASN A 1 98 ? -14.398 3.112 21.883 1.00 90.38 98 ASN A C 1
ATOM 755 O O . ASN A 1 98 ? -13.897 2.508 22.834 1.00 90.38 98 ASN A O 1
ATOM 759 N N . TYR A 1 99 ? -13.723 3.993 21.146 1.00 75.38 99 TYR A N 1
ATOM 760 C CA . TYR A 1 99 ? -12.374 4.477 21.433 1.00 75.38 99 TYR A CA 1
ATOM 761 C C . TYR A 1 99 ? -12.434 5.884 22.030 1.00 75.38 99 TYR A C 1
ATOM 763 O O . TYR A 1 99 ? -11.690 6.139 23.002 1.00 75.38 99 TYR A O 1
#